Protein AF-A0A1G9BBB8-F1 (afdb_monomer_lite)

Structure (mmCIF, N/CA/C/O backbone):
data_AF-A0A1G9BBB8-F1
#
_entry.id   AF-A0A1G9BBB8-F1
#
loop_
_atom_site.group_PDB
_atom_site.id
_atom_site.type_symbol
_atom_site.label_atom_id
_atom_site.label_alt_id
_atom_site.label_comp_id
_atom_site.label_asym_id
_atom_site.label_entity_id
_atom_site.label_seq_id
_atom_site.pdbx_PDB_ins_code
_atom_site.Cartn_x
_atom_site.Cartn_y
_atom_site.Cartn_z
_atom_site.occupancy
_atom_sit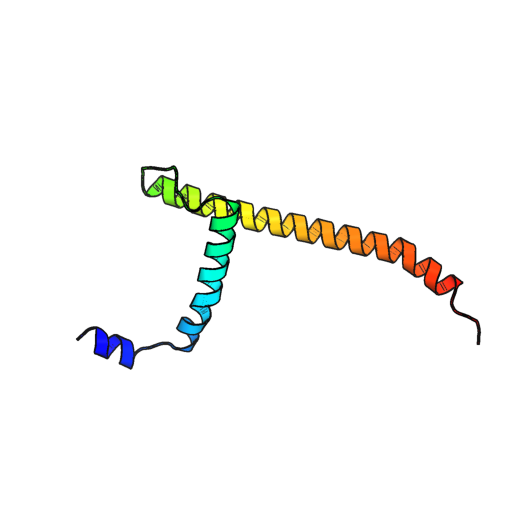e.B_iso_or_equiv
_atom_site.auth_seq_id
_atom_site.auth_comp_id
_atom_site.auth_asym_id
_atom_site.auth_atom_id
_atom_site.pdbx_PDB_model_num
ATOM 1 N N . THR A 1 1 ? -26.740 -21.054 21.525 1.00 77.69 1 THR A N 1
ATOM 2 C CA . THR A 1 1 ? -25.627 -20.177 21.988 1.00 77.69 1 THR A CA 1
ATOM 3 C C . THR A 1 1 ? -24.859 -19.660 20.788 1.00 77.69 1 THR A C 1
ATOM 5 O O . THR A 1 1 ? -24.740 -20.416 19.838 1.00 77.69 1 THR A O 1
ATOM 8 N N .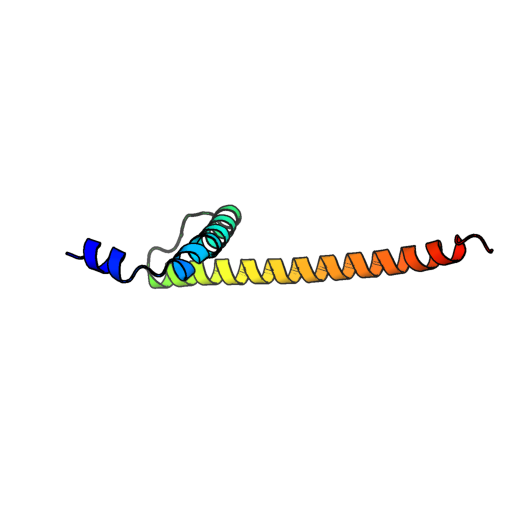 TYR A 1 2 ? -24.285 -18.453 20.827 1.00 80.00 2 TYR A N 1
ATOM 9 C CA . TYR A 1 2 ? -23.529 -17.834 19.715 1.00 80.00 2 TYR A CA 1
ATOM 10 C C . TYR A 1 2 ? -22.548 -18.778 18.978 1.00 80.00 2 TYR A C 1
ATOM 12 O O . TYR A 1 2 ? -22.447 -18.752 17.757 1.00 80.00 2 TYR A O 1
ATOM 20 N N . ARG A 1 3 ? -21.874 -19.691 19.698 1.00 81.94 3 ARG A N 1
ATOM 21 C CA . ARG A 1 3 ? -21.018 -20.728 19.084 1.00 81.94 3 ARG A CA 1
ATOM 22 C C . ARG A 1 3 ? -21.756 -21.629 18.086 1.00 81.94 3 ARG A C 1
ATOM 24 O O . ARG A 1 3 ? -21.191 -21.943 17.051 1.00 81.94 3 ARG A O 1
ATOM 31 N N . GLN A 1 4 ? -22.984 -22.048 18.384 1.00 87.06 4 GLN A N 1
ATOM 32 C CA . GLN A 1 4 ? -23.765 -22.916 17.495 1.00 87.06 4 GLN A CA 1
ATOM 33 C C . GLN A 1 4 ? -24.198 -22.183 16.219 1.00 87.06 4 GLN A C 1
ATOM 35 O O . GLN A 1 4 ? -24.141 -22.775 15.150 1.00 87.06 4 GLN A O 1
ATOM 40 N N . GLU A 1 5 ? -24.548 -20.895 16.305 1.00 84.69 5 GLU A N 1
ATOM 41 C CA . GLU A 1 5 ? -24.853 -20.074 15.120 1.00 84.69 5 GLU A CA 1
ATOM 42 C C . GLU A 1 5 ? -23.624 -19.863 14.234 1.00 84.69 5 GLU A C 1
ATOM 44 O O . GLU A 1 5 ? -23.737 -19.923 13.012 1.00 84.69 5 GLU A O 1
ATOM 49 N N . MET A 1 6 ? -22.453 -19.663 14.850 1.00 83.31 6 MET A N 1
ATOM 50 C CA . MET A 1 6 ? -21.173 -19.557 14.149 1.00 83.31 6 MET A CA 1
ATOM 51 C C . MET A 1 6 ? -20.832 -20.825 13.366 1.00 83.31 6 MET A C 1
ATOM 53 O O . MET A 1 6 ? -20.387 -20.705 12.234 1.00 83.31 6 MET A O 1
ATOM 57 N N . TYR A 1 7 ? -21.049 -22.015 13.938 1.00 82.19 7 TYR A N 1
ATOM 58 C CA . TYR A 1 7 ? -20.833 -23.279 13.223 1.00 82.19 7 TYR A CA 1
ATOM 59 C C . TYR A 1 7 ? -21.873 -23.517 12.126 1.00 82.19 7 TYR A C 1
ATOM 61 O O . TYR A 1 7 ? -21.520 -23.991 11.052 1.00 82.19 7 TYR A O 1
ATOM 69 N N . ALA A 1 8 ? -23.142 -23.188 12.381 1.00 85.94 8 ALA A N 1
ATOM 70 C CA . ALA A 1 8 ? -24.226 -23.421 11.428 1.00 85.94 8 ALA A CA 1
ATOM 71 C C . ALA A 1 8 ? -24.162 -22.498 10.199 1.00 85.94 8 ALA A C 1
ATOM 73 O O . ALA A 1 8 ? -24.573 -22.901 9.118 1.00 85.94 8 ALA A O 1
ATOM 74 N N . ASN A 1 9 ? -23.642 -21.277 10.359 1.00 87.44 9 ASN A N 1
ATOM 75 C CA . ASN A 1 9 ? -23.559 -20.267 9.299 1.00 87.44 9 ASN A CA 1
ATOM 76 C C . ASN A 1 9 ? -22.105 -19.925 8.939 1.00 87.44 9 ASN A C 1
ATOM 78 O O . ASN A 1 9 ? -21.813 -18.793 8.545 1.00 87.44 9 ASN A O 1
ATOM 82 N N . PHE A 1 10 ? -21.173 -20.863 9.139 1.00 85.12 10 PHE A N 1
ATOM 83 C CA . PHE A 1 10 ? -19.770 -20.613 8.837 1.00 85.12 10 PHE A CA 1
ATOM 84 C C . PHE A 1 10 ? -19.551 -20.552 7.328 1.00 85.12 10 PHE A C 1
ATOM 86 O O . PHE A 1 10 ? -19.656 -21.553 6.625 1.00 85.12 10 PHE A O 1
ATOM 93 N N . ASP A 1 11 ? -19.219 -19.364 6.843 1.00 89.12 11 ASP A N 1
ATOM 94 C CA . ASP A 1 11 ? -18.811 -19.159 5.461 1.00 89.12 11 ASP A CA 1
ATOM 95 C C . ASP A 1 11 ? -17.307 -19.438 5.331 1.00 89.12 11 ASP A C 1
ATOM 97 O O . ASP A 1 11 ? -16.457 -18.564 5.540 1.00 89.12 11 ASP A O 1
ATOM 101 N N . ASP A 1 12 ? -16.992 -20.699 5.035 1.00 88.19 12 ASP A N 1
ATOM 102 C CA . ASP A 1 12 ? -15.626 -21.197 4.861 1.00 88.19 12 ASP A CA 1
ATOM 103 C C . ASP A 1 12 ? -14.889 -20.475 3.722 1.00 88.19 12 ASP A C 1
ATOM 105 O O . ASP A 1 12 ? -13.699 -20.164 3.834 1.00 88.19 12 ASP A O 1
ATOM 109 N N . GLU A 1 13 ? -15.585 -20.160 2.626 1.00 88.50 13 GLU A N 1
ATOM 110 C CA . GLU A 1 13 ? -14.991 -19.455 1.487 1.00 88.50 13 GLU A CA 1
ATOM 111 C C . GLU A 1 13 ? -14.569 -18.045 1.883 1.00 88.50 13 GLU A C 1
ATOM 113 O O . GLU A 1 13 ? -13.410 -17.662 1.690 1.00 88.50 13 GLU A O 1
ATOM 118 N N . ARG A 1 14 ? -15.466 -17.299 2.533 1.00 88.25 14 ARG A N 1
ATOM 119 C CA . ARG A 1 14 ? -15.153 -15.969 3.061 1.00 88.25 14 ARG A CA 1
ATOM 120 C C . ARG A 1 14 ? -14.054 -16.017 4.117 1.00 88.25 14 ARG A C 1
ATOM 122 O O . ARG A 1 14 ? -13.205 -15.123 4.162 1.00 88.25 14 ARG A O 1
ATOM 129 N N . TYR A 1 15 ? -14.032 -17.041 4.968 1.00 87.31 15 TYR A N 1
ATOM 130 C CA . TYR A 1 15 ? -12.988 -17.191 5.980 1.00 87.31 15 TYR A CA 1
ATOM 131 C C . TYR A 1 15 ? -11.599 -17.377 5.355 1.00 87.31 15 TYR A C 1
ATOM 133 O O . TYR A 1 15 ? -10.624 -16.781 5.827 1.00 87.31 15 TYR A O 1
ATOM 141 N N . ARG A 1 16 ? -11.496 -18.125 4.249 1.00 87.56 16 ARG A N 1
ATOM 142 C CA . ARG A 1 16 ? -10.230 -18.329 3.522 1.00 87.56 16 ARG A CA 1
ATOM 143 C C . ARG A 1 16 ? -9.650 -17.035 2.957 1.00 87.56 16 ARG A C 1
ATOM 145 O O . ARG A 1 16 ? -8.439 -16.964 2.766 1.00 87.56 16 ARG A O 1
ATOM 152 N N . GLU A 1 17 ? -10.458 -15.996 2.756 1.00 92.25 17 GLU A N 1
ATOM 153 C CA . GLU A 1 17 ? -9.989 -14.686 2.288 1.00 92.25 17 GLU A CA 1
ATOM 154 C C . GLU A 1 17 ? -9.337 -13.824 3.380 1.00 92.25 17 GLU A C 1
ATOM 156 O O . GLU A 1 17 ? -8.671 -12.829 3.073 1.00 92.25 17 GLU A O 1
ATOM 161 N N . ARG A 1 18 ? -9.474 -14.201 4.659 1.00 92.62 18 ARG A N 1
ATOM 162 C CA . ARG A 1 18 ? -8.898 -13.469 5.800 1.00 92.62 18 ARG A CA 1
ATOM 163 C C . ARG A 1 18 ? -7.385 -13.291 5.669 1.00 92.62 18 ARG A C 1
ATOM 165 O O . ARG A 1 18 ? -6.861 -12.228 6.008 1.00 92.62 18 ARG A O 1
ATOM 172 N N . ASN A 1 19 ? -6.695 -14.294 5.128 1.00 92.62 19 ASN A N 1
ATOM 173 C CA . ASN A 1 19 ? -5.248 -14.258 4.919 1.00 92.62 19 ASN A CA 1
ATOM 174 C C . ASN A 1 19 ? -4.805 -13.084 4.021 1.00 92.62 19 ASN A C 1
ATOM 176 O O . ASN A 1 19 ? -3.748 -12.497 4.264 1.00 92.62 19 ASN A O 1
ATOM 180 N N . LYS A 1 20 ? -5.619 -12.685 3.032 1.00 90.56 20 LYS A N 1
ATOM 181 C CA . LYS A 1 20 ? -5.347 -11.565 2.119 1.00 90.56 20 LYS A CA 1
ATOM 182 C C . LYS A 1 20 ? -5.321 -10.256 2.903 1.00 90.56 20 LYS A C 1
ATOM 184 O O . LYS A 1 20 ? -4.383 -9.468 2.779 1.00 90.56 20 LYS A O 1
ATOM 189 N N . VAL A 1 21 ? -6.329 -10.059 3.753 1.00 90.19 21 VAL A N 1
ATOM 190 C CA . VAL A 1 21 ? -6.471 -8.870 4.601 1.00 90.19 21 VAL A CA 1
ATOM 191 C C . VAL A 1 21 ? -5.341 -8.805 5.627 1.00 90.19 21 VAL A C 1
ATOM 193 O O . VAL A 1 21 ? -4.680 -7.774 5.748 1.00 90.19 21 VAL A O 1
ATOM 196 N N . GLU A 1 22 ? -5.058 -9.909 6.320 1.00 92.75 22 GLU A N 1
ATOM 197 C CA . GLU A 1 22 ? -3.965 -9.979 7.298 1.00 92.75 22 GLU A CA 1
ATOM 198 C C . GLU A 1 22 ? -2.604 -9.701 6.663 1.00 92.75 22 GLU A C 1
ATOM 200 O O . GLU A 1 22 ? -1.805 -8.944 7.217 1.00 92.75 22 GLU A O 1
ATOM 205 N N . THR A 1 23 ? -2.360 -10.237 5.466 1.00 93.75 23 THR A N 1
ATOM 206 C CA . THR A 1 23 ? -1.130 -9.977 4.713 1.00 93.75 23 THR A CA 1
ATOM 207 C C . THR A 1 23 ? -1.014 -8.500 4.347 1.00 93.75 23 THR A C 1
ATOM 209 O O . THR A 1 23 ? 0.029 -7.891 4.595 1.00 93.75 23 THR A O 1
ATOM 212 N N . ALA A 1 24 ? -2.082 -7.890 3.821 1.00 88.88 24 ALA A N 1
ATOM 213 C CA . ALA A 1 24 ? -2.092 -6.471 3.469 1.00 88.88 24 ALA A CA 1
ATOM 214 C C . ALA A 1 24 ? -1.810 -5.577 4.690 1.00 88.88 24 ALA A C 1
ATOM 216 O O . ALA A 1 24 ? -0.951 -4.692 4.633 1.00 88.88 24 ALA A O 1
ATOM 217 N N . PHE A 1 25 ? -2.464 -5.846 5.825 1.00 89.38 25 PHE A N 1
ATOM 218 C CA . PHE A 1 25 ? -2.211 -5.113 7.066 1.00 89.38 25 PHE A CA 1
ATOM 219 C C . PHE A 1 25 ? -0.806 -5.358 7.619 1.00 89.38 25 PHE A C 1
ATOM 221 O O . PHE A 1 25 ? -0.165 -4.414 8.076 1.00 89.38 25 PHE A O 1
ATOM 228 N N . SER A 1 26 ? -0.289 -6.584 7.543 1.00 93.44 26 SER A N 1
ATOM 229 C CA . SER A 1 26 ? 1.077 -6.903 7.966 1.00 93.44 26 SER A CA 1
ATOM 230 C C . SER A 1 26 ? 2.113 -6.110 7.161 1.00 93.44 26 SER A C 1
ATOM 232 O O . SER A 1 26 ? 3.017 -5.496 7.731 1.00 93.44 26 SER A O 1
ATOM 234 N N . VAL A 1 27 ? 1.946 -6.033 5.838 1.00 91.94 27 VAL A N 1
ATOM 235 C CA . VAL A 1 27 ? 2.808 -5.232 4.954 1.00 91.94 27 VAL A CA 1
ATOM 236 C C . VAL A 1 27 ? 2.716 -3.738 5.281 1.00 91.94 27 VAL A C 1
ATOM 238 O O . VAL A 1 27 ? 3.745 -3.063 5.352 1.00 91.94 27 VAL A O 1
ATOM 241 N N . LEU A 1 28 ? 1.509 -3.214 5.516 1.00 92.31 28 LEU A N 1
ATOM 242 C CA . LEU A 1 28 ? 1.308 -1.816 5.909 1.00 92.31 28 LEU A CA 1
ATOM 243 C C . LEU A 1 28 ? 2.010 -1.483 7.229 1.00 92.31 28 LEU A C 1
ATOM 245 O O . LEU A 1 28 ? 2.736 -0.491 7.290 1.00 92.31 28 LEU A O 1
ATOM 249 N N . LYS A 1 29 ? 1.835 -2.320 8.259 1.00 91.88 29 LYS A N 1
ATOM 250 C CA . LYS A 1 29 ? 2.446 -2.125 9.583 1.00 91.88 29 LYS A CA 1
ATOM 251 C C . LYS A 1 29 ? 3.971 -2.175 9.525 1.00 91.88 29 LYS A C 1
ATOM 253 O O . LYS A 1 29 ? 4.619 -1.302 10.088 1.00 91.88 29 LYS A O 1
ATOM 258 N N . ARG A 1 30 ? 4.557 -3.131 8.793 1.00 93.44 30 ARG A N 1
ATOM 259 C CA . ARG A 1 30 ? 6.022 -3.205 8.614 1.00 93.44 30 ARG A CA 1
ATOM 260 C C . ARG A 1 30 ? 6.592 -1.950 7.957 1.00 93.44 30 ARG A C 1
ATOM 262 O O . ARG A 1 30 ? 7.706 -1.552 8.268 1.00 93.44 30 ARG A O 1
ATOM 269 N N . ARG A 1 31 ? 5.837 -1.330 7.045 1.00 90.56 31 ARG A N 1
ATOM 270 C CA . ARG A 1 31 ? 6.295 -0.158 6.293 1.00 90.56 31 ARG A CA 1
ATOM 271 C C . ARG A 1 31 ? 6.085 1.170 7.020 1.00 90.56 31 ARG A C 1
ATOM 273 O O . ARG A 1 31 ? 6.924 2.054 6.900 1.00 90.56 31 ARG A O 1
ATOM 280 N N . PHE A 1 32 ? 4.961 1.332 7.713 1.00 91.06 32 PHE A N 1
ATOM 281 C CA . PHE A 1 32 ? 4.542 2.613 8.301 1.00 91.06 32 PHE A CA 1
ATOM 282 C C . PHE A 1 32 ? 4.466 2.597 9.833 1.00 91.06 32 PHE A C 1
ATOM 284 O O . PHE A 1 32 ? 3.966 3.554 10.427 1.00 91.06 32 PHE A O 1
ATOM 291 N N . GLY A 1 33 ? 4.921 1.516 10.466 1.00 90.88 33 GLY A N 1
ATOM 292 C CA . GLY A 1 33 ? 4.763 1.276 11.894 1.00 90.88 33 GLY A CA 1
ATOM 293 C C . GLY A 1 33 ? 3.357 0.793 12.257 1.00 90.88 33 GLY A C 1
ATOM 294 O O . GLY A 1 33 ? 2.361 1.122 11.597 1.00 90.88 33 GLY A O 1
ATOM 295 N N . GLU A 1 34 ? 3.285 0.003 13.327 1.00 90.44 34 GLU A N 1
ATOM 296 C CA . GLU A 1 34 ? 2.027 -0.511 13.876 1.00 90.44 34 GLU A CA 1
ATOM 297 C C . GLU A 1 34 ? 1.243 0.553 14.652 1.00 90.44 34 GLU A C 1
ATOM 299 O O . GLU A 1 34 ? 0.013 0.533 14.663 1.00 90.44 34 GLU A O 1
ATOM 304 N N . GLU A 1 35 ? 1.943 1.518 15.240 1.00 92.69 35 GLU A N 1
ATOM 305 C CA . GLU A 1 35 ? 1.337 2.546 16.076 1.00 92.69 35 GLU A CA 1
ATOM 306 C C . GLU A 1 35 ? 0.514 3.560 15.267 1.00 92.69 35 GLU A C 1
ATOM 308 O O . GLU A 1 35 ? 0.853 3.938 14.135 1.00 92.69 35 GLU A O 1
ATOM 313 N N . LEU A 1 36 ? -0.574 4.020 15.889 1.00 93.94 36 LEU A N 1
ATOM 314 C CA . LEU A 1 36 ? -1.368 5.158 15.440 1.00 93.94 36 LEU A CA 1
ATOM 315 C C . LEU A 1 36 ? -1.070 6.338 16.356 1.00 93.94 36 LEU A C 1
ATOM 317 O O . LEU A 1 36 ? -1.286 6.263 17.565 1.00 93.94 36 LEU A O 1
ATOM 321 N N . LYS A 1 37 ? -0.580 7.435 15.781 1.00 93.31 37 LYS A N 1
ATOM 322 C CA . LYS A 1 37 ? -0.199 8.629 16.552 1.00 93.31 37 LYS A CA 1
ATOM 323 C C . LYS A 1 37 ? -1.416 9.437 16.995 1.00 93.31 37 LYS A C 1
ATOM 325 O O . LYS A 1 37 ? -1.368 10.171 17.983 1.00 93.31 37 LYS A O 1
ATOM 330 N N . ALA A 1 38 ? -2.516 9.340 16.255 1.00 95.38 38 ALA A N 1
ATOM 331 C CA . ALA A 1 38 ? -3.741 10.052 16.576 1.00 95.38 38 ALA A CA 1
ATOM 332 C C . ALA A 1 38 ? -4.415 9.525 17.859 1.00 95.38 38 ALA A C 1
ATOM 334 O O . ALA A 1 38 ? -4.628 8.327 18.022 1.00 95.38 38 ALA A O 1
ATOM 335 N N . ARG A 1 39 ? -4.846 10.443 18.740 1.00 95.06 39 ARG A N 1
ATOM 336 C CA . ARG A 1 39 ? -5.610 10.108 19.964 1.00 95.06 39 ARG A CA 1
ATOM 337 C C . ARG A 1 39 ? -7.124 10.026 19.754 1.00 95.06 39 ARG A C 1
ATOM 339 O O . ARG A 1 39 ? -7.803 9.273 20.438 1.00 95.06 39 ARG A O 1
ATOM 346 N N . LYS A 1 40 ? -7.676 10.820 18.829 1.00 97.88 40 LYS A N 1
ATOM 347 C CA . LYS A 1 40 ? -9.114 10.801 18.513 1.00 97.88 40 LYS A CA 1
ATOM 348 C C . LYS A 1 40 ? -9.401 9.721 17.472 1.00 97.88 40 LYS A C 1
ATOM 350 O O . LYS A 1 40 ? -8.741 9.705 16.434 1.00 97.88 40 LYS A O 1
ATOM 355 N N . TYR A 1 41 ? -10.437 8.911 17.695 1.00 97.25 41 TYR A N 1
ATOM 356 C CA . TYR A 1 41 ? -10.846 7.819 16.798 1.00 97.25 41 TYR A CA 1
ATOM 357 C C . TYR A 1 41 ? -10.962 8.251 15.327 1.00 97.25 41 TYR A C 1
ATOM 359 O O . TYR A 1 41 ? -10.355 7.658 14.440 1.00 97.25 41 TYR A O 1
ATOM 367 N N . TRP A 1 42 ? -11.6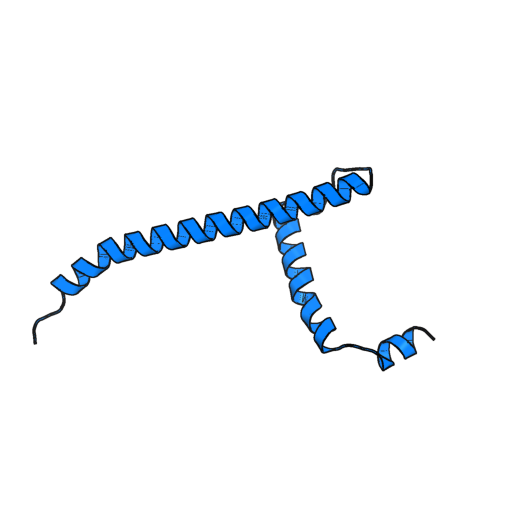55 9.360 15.056 1.00 97.88 42 TRP A N 1
ATOM 368 C CA . TRP A 1 42 ? -11.802 9.883 13.693 1.00 97.88 42 TRP A CA 1
ATOM 369 C C . TRP A 1 42 ? -10.466 10.190 13.008 1.00 97.88 42 TRP A C 1
ATOM 371 O O . TRP A 1 42 ? -10.342 10.040 11.794 1.00 97.88 42 TRP A O 1
ATOM 381 N N . TYR A 1 43 ? -9.455 10.605 13.769 1.00 98.00 43 TYR A N 1
ATOM 382 C CA . TYR A 1 43 ? -8.120 10.870 13.242 1.00 98.00 43 TYR A CA 1
ATOM 383 C C . TYR A 1 43 ? -7.301 9.593 13.070 1.00 98.00 43 TYR A C 1
ATOM 385 O O . TYR A 1 43 ? -6.581 9.494 12.085 1.00 98.00 43 TYR A O 1
ATOM 393 N N . GLN A 1 44 ? -7.484 8.590 13.929 1.00 96.56 44 GLN A N 1
ATOM 394 C CA . GLN A 1 44 ? -6.910 7.254 13.732 1.00 96.56 44 GLN A CA 1
ATOM 395 C C . GLN A 1 44 ? -7.419 6.622 12.433 1.00 96.56 44 GLN A C 1
ATOM 397 O O . GLN A 1 44 ? -6.636 6.114 11.634 1.00 96.56 44 GLN A O 1
ATOM 402 N N . VAL A 1 45 ? -8.722 6.738 12.157 1.00 96.56 45 VAL A N 1
ATOM 403 C CA . VAL A 1 45 ? -9.310 6.270 10.894 1.00 96.56 45 VAL A CA 1
ATOM 404 C C . VAL A 1 45 ? -8.700 7.001 9.695 1.00 96.56 45 VAL A C 1
ATOM 406 O O . VAL A 1 45 ? -8.374 6.369 8.690 1.00 96.56 45 VAL A O 1
ATOM 409 N N . LYS A 1 46 ? -8.511 8.325 9.783 1.00 97.19 46 LYS A N 1
ATOM 410 C CA . LYS A 1 46 ? -7.841 9.098 8.722 1.00 97.19 46 LYS A CA 1
ATOM 411 C C . LYS A 1 46 ? -6.386 8.662 8.537 1.00 97.19 46 LYS A C 1
ATOM 413 O O . LYS A 1 46 ? -5.960 8.493 7.400 1.00 97.19 46 LYS A O 1
ATOM 418 N N . GLU A 1 47 ? -5.656 8.431 9.624 1.00 96.25 47 GLU A N 1
ATOM 419 C CA . GLU A 1 47 ? -4.271 7.956 9.595 1.00 96.25 47 GLU A CA 1
ATOM 420 C C . GLU A 1 47 ? -4.157 6.607 8.870 1.00 96.25 47 GLU A C 1
ATOM 422 O O . GLU A 1 47 ? -3.344 6.469 7.957 1.00 96.25 47 GLU A O 1
ATOM 427 N N . ILE A 1 48 ? -5.029 5.643 9.188 1.00 94.31 48 ILE A N 1
ATOM 428 C CA . ILE A 1 48 ? -5.073 4.342 8.503 1.00 94.31 48 ILE A CA 1
ATOM 429 C C . ILE A 1 48 ? -5.384 4.519 7.011 1.00 94.31 48 ILE A C 1
ATOM 431 O O . ILE A 1 48 ? -4.678 3.964 6.169 1.00 94.31 48 ILE A O 1
ATOM 435 N N . LYS A 1 49 ? -6.402 5.320 6.661 1.00 95.44 49 LYS A N 1
ATOM 436 C CA . LYS A 1 49 ? -6.768 5.583 5.257 1.00 95.44 49 LYS A CA 1
ATOM 437 C C . LYS A 1 49 ? -5.600 6.176 4.469 1.00 95.44 49 LYS A C 1
ATOM 439 O O . LYS A 1 49 ? -5.328 5.730 3.358 1.00 95.44 49 LYS A O 1
ATOM 444 N N . ILE A 1 50 ? -4.878 7.133 5.051 1.00 95.81 50 ILE A N 1
ATOM 445 C CA . ILE A 1 50 ? -3.704 7.750 4.420 1.00 95.81 50 ILE A CA 1
ATOM 446 C C . ILE A 1 50 ? -2.576 6.724 4.238 1.00 95.81 50 ILE A C 1
ATOM 448 O O . ILE A 1 50 ? -2.012 6.656 3.146 1.00 95.81 50 ILE A O 1
ATOM 452 N N . LYS A 1 51 ? -2.281 5.883 5.245 1.00 94.50 51 LYS A N 1
ATOM 453 C CA . LYS A 1 51 ? -1.284 4.797 5.124 1.00 94.50 51 LYS A CA 1
ATOM 454 C C . LYS A 1 51 ? -1.624 3.850 3.959 1.00 94.50 51 LYS A C 1
ATOM 456 O O . LYS A 1 51 ? -0.736 3.488 3.187 1.00 94.50 51 LYS A O 1
ATOM 461 N N . VAL A 1 52 ? -2.903 3.499 3.784 1.00 94.31 52 VAL A N 1
ATOM 462 C CA . VAL A 1 52 ? -3.382 2.663 2.663 1.00 94.31 52 VAL A CA 1
ATOM 463 C C . VAL A 1 52 ? -3.219 3.372 1.314 1.00 94.31 52 VAL A C 1
ATOM 465 O O . VAL A 1 52 ? -2.652 2.796 0.388 1.00 94.31 52 VAL A O 1
ATOM 468 N N . ILE A 1 53 ? -3.659 4.630 1.198 1.00 95.69 53 ILE A N 1
ATOM 469 C CA . ILE A 1 53 ? -3.534 5.415 -0.044 1.00 95.69 53 ILE A CA 1
ATOM 470 C C . ILE A 1 53 ? -2.063 5.536 -0.457 1.00 95.69 53 ILE A C 1
ATOM 472 O O . ILE A 1 53 ? -1.716 5.278 -1.610 1.00 95.69 53 ILE A O 1
ATOM 476 N N . LEU A 1 54 ? -1.181 5.861 0.489 1.00 95.12 54 LEU A N 1
ATOM 477 C CA . LEU A 1 54 ? 0.251 5.999 0.235 1.00 95.12 54 LEU A CA 1
ATOM 478 C C . LEU A 1 54 ? 0.899 4.668 -0.176 1.00 95.12 54 LEU A C 1
ATOM 480 O O . LEU A 1 54 ? 1.778 4.644 -1.045 1.00 95.12 54 LEU A O 1
ATOM 484 N N . HIS A 1 55 ? 0.463 3.550 0.414 1.00 91.75 55 HIS A N 1
ATOM 485 C CA . HIS A 1 55 ? 0.898 2.220 -0.007 1.00 91.75 55 HIS A CA 1
ATOM 486 C C . HIS A 1 55 ? 0.555 1.956 -1.472 1.00 91.75 55 HIS A C 1
ATOM 488 O O . HIS A 1 55 ? 1.448 1.621 -2.252 1.00 91.75 55 HIS A O 1
ATOM 494 N N . ASN A 1 56 ? -0.710 2.166 -1.840 1.00 92.44 56 ASN A N 1
ATOM 495 C CA . ASN A 1 56 ? -1.201 1.940 -3.196 1.00 92.44 56 ASN A CA 1
ATOM 496 C C . ASN A 1 56 ? -0.488 2.844 -4.204 1.00 92.44 56 ASN A C 1
ATOM 498 O O . ASN A 1 56 ? -0.039 2.362 -5.240 1.00 92.44 56 ASN A O 1
ATOM 502 N N . LEU A 1 57 ? -0.290 4.124 -3.869 1.00 96.06 57 LEU A N 1
ATOM 503 C CA . LEU A 1 57 ? 0.447 5.058 -4.720 1.00 96.06 57 LEU A CA 1
ATOM 504 C C . LEU A 1 57 ? 1.895 4.607 -4.937 1.00 96.06 57 LEU A C 1
ATOM 506 O O . LEU A 1 57 ? 2.391 4.626 -6.059 1.00 96.06 57 LEU A O 1
ATOM 510 N N . THR A 1 58 ? 2.565 4.131 -3.883 1.00 93.88 58 THR A N 1
ATOM 511 C CA . THR A 1 58 ? 3.922 3.583 -4.031 1.00 93.88 58 THR A CA 1
ATOM 512 C C . THR A 1 58 ? 3.927 2.384 -4.973 1.00 93.88 58 THR A C 1
ATOM 514 O O . THR A 1 58 ? 4.814 2.280 -5.813 1.00 93.88 58 THR A O 1
ATOM 517 N N . LYS A 1 59 ? 2.958 1.471 -4.837 1.00 92.25 59 LYS A N 1
ATOM 518 C CA . LYS A 1 59 ? 2.870 0.288 -5.697 1.00 92.25 59 LYS A CA 1
ATOM 519 C C . LYS A 1 59 ? 2.622 0.672 -7.151 1.00 92.25 59 LYS A C 1
ATOM 521 O O . LYS A 1 59 ? 3.314 0.152 -8.014 1.00 92.25 59 LYS A O 1
ATOM 526 N N . ALA A 1 60 ? 1.749 1.645 -7.406 1.00 96.12 60 ALA A N 1
ATOM 527 C CA . ALA A 1 60 ? 1.521 2.178 -8.745 1.00 96.12 60 ALA A CA 1
ATOM 528 C C . ALA A 1 60 ? 2.809 2.752 -9.363 1.00 96.12 60 ALA A C 1
ATOM 530 O O . ALA A 1 60 ? 3.169 2.386 -10.479 1.00 96.12 60 ALA A O 1
ATOM 531 N N . VAL A 1 61 ? 3.551 3.584 -8.622 1.00 97.31 61 VAL A N 1
ATOM 532 C CA . VAL A 1 61 ? 4.832 4.140 -9.094 1.00 97.31 61 VAL A CA 1
ATOM 533 C C . VAL A 1 61 ? 5.861 3.034 -9.344 1.00 97.31 61 VAL A C 1
ATOM 535 O O . VAL A 1 61 ? 6.506 3.034 -10.388 1.00 97.31 61 VAL A O 1
ATOM 538 N N . GLN A 1 62 ? 5.987 2.062 -8.433 1.00 96.12 62 GLN A N 1
ATOM 539 C CA . GLN A 1 62 ? 6.874 0.905 -8.615 1.00 96.12 62 GLN A CA 1
ATOM 540 C C . GLN A 1 62 ? 6.538 0.137 -9.897 1.00 96.12 62 GLN A C 1
ATOM 542 O O . GLN A 1 62 ? 7.441 -0.178 -10.667 1.00 96.12 62 GLN A O 1
ATOM 547 N N . THR A 1 63 ? 5.255 -0.119 -10.155 1.00 97.50 63 THR A N 1
ATOM 548 C CA . THR A 1 63 ? 4.801 -0.783 -11.381 1.00 97.50 63 THR A CA 1
ATOM 549 C C . THR A 1 63 ? 5.186 0.012 -12.626 1.00 97.50 63 THR A C 1
ATOM 551 O O . THR A 1 63 ? 5.738 -0.568 -13.558 1.00 97.50 63 THR A O 1
ATOM 554 N N . VAL A 1 64 ? 4.960 1.330 -12.639 1.00 98.12 64 VAL A N 1
ATOM 555 C CA . VAL A 1 64 ? 5.343 2.190 -13.773 1.00 98.12 64 VAL A CA 1
ATOM 556 C C . VAL A 1 64 ? 6.849 2.129 -14.022 1.00 98.12 64 VAL A C 1
ATOM 558 O O . VAL A 1 64 ? 7.267 1.912 -15.157 1.00 98.12 64 VAL A O 1
ATOM 561 N N . VAL A 1 65 ? 7.667 2.258 -12.974 1.00 98.19 65 VAL A N 1
ATOM 562 C CA . VAL A 1 65 ? 9.132 2.188 -13.087 1.00 98.19 65 VAL A CA 1
ATOM 563 C C . VAL A 1 65 ? 9.577 0.845 -13.664 1.00 98.19 65 VAL A C 1
ATOM 565 O O . VAL A 1 65 ? 10.380 0.825 -14.592 1.00 98.19 65 VAL A O 1
ATOM 568 N N . ILE A 1 66 ? 9.030 -0.270 -13.169 1.00 97.94 66 ILE A N 1
ATOM 569 C CA . ILE A 1 66 ? 9.361 -1.615 -13.666 1.00 97.94 66 ILE A CA 1
ATOM 570 C C . ILE A 1 66 ? 9.037 -1.739 -15.158 1.00 97.94 66 ILE A C 1
ATOM 572 O O . ILE A 1 66 ? 9.870 -2.220 -15.924 1.00 97.94 66 ILE A O 1
ATOM 576 N N . VAL A 1 67 ? 7.859 -1.275 -15.582 1.00 97.94 67 VAL A N 1
ATOM 577 C CA . VAL A 1 67 ? 7.446 -1.326 -16.991 1.00 97.94 67 VAL A CA 1
ATOM 578 C C . VAL A 1 67 ? 8.368 -0.483 -17.870 1.00 97.94 67 VAL A C 1
ATOM 580 O O . VAL A 1 67 ? 8.778 -0.946 -18.933 1.00 97.94 67 VAL A O 1
ATOM 583 N N . VAL A 1 68 ? 8.728 0.728 -17.433 1.00 98.06 68 VAL A N 1
ATOM 584 C CA . VAL A 1 68 ? 9.649 1.606 -18.174 1.00 98.06 68 VAL A CA 1
ATOM 585 C C . VAL A 1 68 ? 11.023 0.955 -18.313 1.00 98.06 68 VAL A C 1
ATOM 587 O O . VAL A 1 68 ? 11.535 0.855 -19.424 1.00 98.06 68 VAL A O 1
ATOM 590 N N . VAL A 1 69 ? 11.594 0.450 -17.216 1.00 97.56 69 VAL A N 1
ATOM 591 C CA . VAL A 1 69 ? 12.906 -0.215 -17.229 1.00 97.56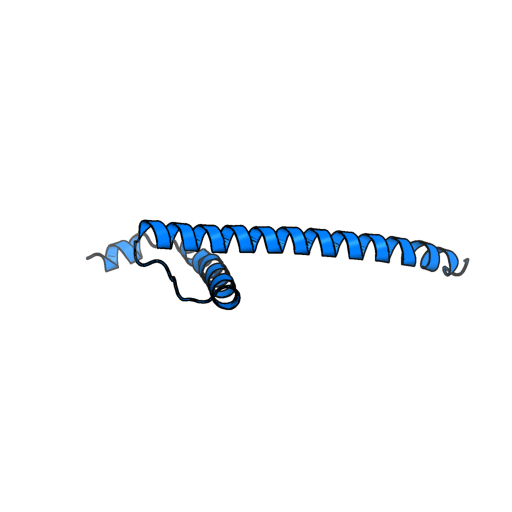 69 VAL A CA 1
ATOM 592 C C . VAL A 1 69 ? 12.893 -1.438 -18.145 1.00 97.56 69 VAL A C 1
ATOM 594 O O . VAL A 1 69 ? 13.789 -1.593 -18.971 1.00 97.56 69 VAL A O 1
ATOM 597 N N . TRP A 1 70 ? 11.864 -2.284 -18.047 1.00 97.38 70 TRP A N 1
ATOM 598 C CA . TRP A 1 70 ? 11.726 -3.470 -18.892 1.00 97.38 70 TRP A CA 1
ATOM 599 C C . TRP A 1 70 ? 11.605 -3.108 -20.376 1.00 97.38 70 TRP A C 1
ATOM 601 O O . TRP A 1 70 ? 12.252 -3.721 -21.225 1.00 97.38 70 TRP A O 1
ATOM 611 N N . LYS A 1 71 ? 10.820 -2.074 -20.697 1.00 96.69 71 LYS A N 1
ATOM 612 C CA . LYS A 1 71 ? 10.648 -1.590 -22.068 1.00 96.69 71 LYS A CA 1
ATOM 613 C C . LYS A 1 71 ? 11.963 -1.083 -22.662 1.00 96.69 71 LYS A C 1
ATOM 615 O O . LYS A 1 71 ? 12.302 -1.475 -23.776 1.00 96.69 71 LYS A O 1
ATOM 620 N N . GLU A 1 72 ? 12.702 -0.246 -21.936 1.00 95.69 72 GLU A N 1
ATOM 621 C CA . GLU A 1 72 ? 13.978 0.293 -22.424 1.00 95.69 72 GLU A CA 1
ATOM 622 C C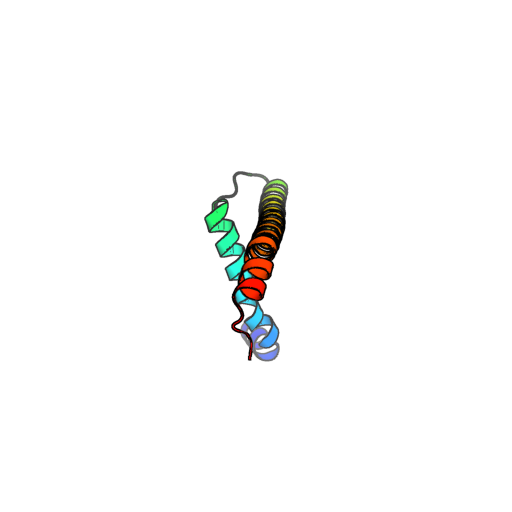 . GLU A 1 72 ? 15.058 -0.792 -22.522 1.00 95.69 72 GLU A C 1
ATOM 624 O O . GLU A 1 72 ? 15.809 -0.826 -23.496 1.00 95.69 72 GLU A O 1
ATOM 629 N N . PHE A 1 73 ? 15.085 -1.742 -21.582 1.00 95.25 73 PHE A N 1
ATOM 630 C CA . PHE A 1 73 ? 15.963 -2.909 -21.668 1.00 95.25 73 PHE A CA 1
ATOM 631 C C . PHE A 1 73 ? 15.690 -3.730 -22.934 1.00 95.25 73 PHE A C 1
ATOM 633 O O . PHE A 1 73 ? 16.607 -4.002 -23.708 1.00 95.25 73 PHE A O 1
ATOM 640 N N . ASN A 1 74 ? 14.424 -4.067 -23.201 1.00 93.44 74 ASN A N 1
ATOM 641 C CA . ASN A 1 74 ? 14.058 -4.805 -24.410 1.00 93.44 74 ASN A CA 1
ATOM 642 C C . ASN A 1 74 ? 14.370 -4.021 -25.680 1.00 93.44 74 ASN A C 1
ATOM 644 O O . ASN A 1 74 ? 14.834 -4.605 -26.652 1.00 93.44 74 ASN A O 1
ATOM 648 N N . ARG A 1 75 ? 14.170 -2.700 -25.680 1.00 91.56 75 ARG A N 1
ATOM 649 C CA . ARG A 1 75 ? 14.540 -1.851 -26.816 1.00 91.56 75 ARG A CA 1
ATOM 650 C C . ARG A 1 75 ? 16.040 -1.902 -27.109 1.00 91.56 75 ARG A C 1
ATOM 652 O O . ARG A 1 75 ? 16.415 -1.877 -28.276 1.00 91.56 75 ARG A O 1
ATOM 659 N N . ALA A 1 76 ? 16.882 -1.967 -26.080 1.00 90.50 76 ALA A N 1
ATOM 660 C CA . ALA A 1 76 ? 18.329 -2.065 -26.242 1.00 90.50 76 ALA A CA 1
ATOM 661 C C . ALA A 1 76 ? 18.776 -3.463 -26.702 1.00 90.50 76 ALA A C 1
ATOM 663 O O . ALA A 1 76 ? 19.654 -3.579 -27.553 1.00 90.50 76 ALA A O 1
ATOM 664 N N . VAL A 1 77 ? 18.170 -4.525 -26.163 1.00 88.56 77 VAL A N 1
ATOM 665 C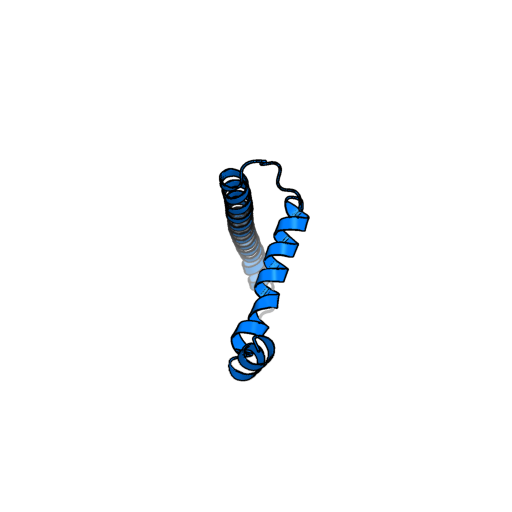 CA . VAL A 1 77 ? 18.593 -5.915 -26.405 1.00 88.56 77 VAL A CA 1
ATOM 666 C C . VAL A 1 77 ? 18.008 -6.504 -27.691 1.00 88.56 77 VAL A C 1
ATOM 668 O O . VAL A 1 77 ? 18.716 -7.207 -28.405 1.00 88.56 77 VAL A O 1
ATOM 671 N N . PHE A 1 78 ? 16.753 -6.202 -28.030 1.00 81.19 78 PHE A N 1
ATOM 672 C CA . PHE A 1 78 ? 16.053 -6.805 -29.171 1.00 81.19 78 PHE A CA 1
ATOM 673 C C . PHE A 1 78 ? 16.769 -6.603 -30.529 1.00 81.19 78 PHE A C 1
ATOM 675 O O . PHE A 1 78 ? 16.914 -7.577 -31.276 1.00 81.19 78 PHE A O 1
ATOM 682 N N . PRO A 1 79 ? 17.310 -5.408 -30.854 1.00 76.56 79 PRO A N 1
ATOM 683 C CA . PRO A 1 79 ? 18.105 -5.211 -32.068 1.00 76.56 79 PRO A CA 1
ATOM 684 C C . PRO A 1 79 ? 19.436 -5.980 -32.050 1.00 76.56 79 PRO A C 1
ATOM 686 O O . PRO A 1 79 ? 19.877 -6.458 -33.092 1.00 76.56 79 PRO A O 1
ATOM 689 N N . LEU A 1 80 ? 20.062 -6.130 -30.875 1.00 71.69 80 LEU A N 1
ATOM 690 C CA . LEU A 1 80 ? 21.323 -6.865 -30.697 1.00 71.69 80 LEU A CA 1
ATOM 691 C C . LEU A 1 80 ? 21.146 -8.380 -30.845 1.00 71.69 80 LEU A C 1
ATOM 693 O O . LEU A 1 80 ? 22.074 -9.070 -31.253 1.00 71.69 80 LEU A O 1
ATOM 697 N N . THR A 1 81 ? 19.974 -8.915 -30.506 1.00 72.94 81 THR A N 1
ATOM 698 C CA . THR A 1 81 ? 19.652 -10.331 -30.725 1.00 72.94 81 THR A CA 1
ATOM 699 C C . THR A 1 81 ? 19.345 -10.636 -32.188 1.00 72.94 81 THR A C 1
ATOM 701 O O . THR A 1 81 ? 19.774 -11.675 -32.680 1.00 72.94 81 THR A O 1
ATOM 704 N N . LEU A 1 82 ? 18.680 -9.725 -32.911 1.00 69.31 82 LEU A N 1
ATOM 705 C CA . LEU A 1 82 ? 18.414 -9.890 -34.347 1.00 69.31 82 LEU A CA 1
ATOM 706 C C . LEU A 1 82 ? 19.696 -9.829 -35.188 1.00 69.31 82 LEU A C 1
ATOM 708 O O . LEU A 1 82 ? 19.844 -10.608 -36.122 1.00 69.31 82 LEU A O 1
ATOM 712 N N . SER A 1 83 ? 20.650 -8.962 -34.835 1.00 66.44 83 SER A N 1
ATOM 713 C CA . SER A 1 83 ? 21.941 -8.874 -35.537 1.00 66.44 83 SER A CA 1
ATOM 714 C C . SER A 1 83 ? 22.884 -10.051 -35.266 1.00 66.44 83 SER A C 1
ATOM 716 O O . SER A 1 83 ? 23.887 -10.206 -35.959 1.00 66.44 83 SER A O 1
ATOM 718 N N . ARG A 1 84 ? 22.578 -10.874 -34.257 1.00 63.72 84 ARG A N 1
ATOM 719 C CA . ARG A 1 84 ? 23.395 -12.011 -33.818 1.00 63.72 84 ARG A CA 1
ATOM 720 C C . ARG A 1 84 ? 22.766 -13.363 -34.152 1.00 63.72 84 ARG A C 1
ATOM 722 O O . ARG A 1 84 ? 23.381 -14.380 -33.843 1.00 63.72 84 ARG A O 1
ATOM 729 N N . SER A 1 85 ? 21.571 -13.382 -34.753 1.00 62.53 85 SER A N 1
ATOM 730 C CA . SER A 1 85 ? 20.969 -14.622 -35.243 1.00 62.53 85 SER A CA 1
ATOM 731 C C . SER A 1 85 ? 21.842 -15.150 -36.385 1.00 62.53 85 SER A C 1
ATOM 733 O O . SER A 1 85 ? 21.979 -14.454 -37.393 1.00 62.53 85 SER A O 1
ATOM 735 N N . PRO A 1 86 ? 22.479 -16.325 -36.242 1.00 61.03 86 PRO A N 1
ATOM 736 C CA . PRO A 1 86 ? 23.250 -16.912 -37.325 1.00 61.03 86 PRO A CA 1
ATOM 737 C C . PRO A 1 86 ? 22.277 -17.226 -38.460 1.00 61.03 86 PRO A C 1
ATOM 739 O O . PRO A 1 86 ? 21.221 -17.807 -38.208 1.00 61.03 86 PRO A O 1
ATOM 742 N N . GLY A 1 87 ? 22.604 -16.788 -39.676 1.00 66.62 87 GLY A N 1
ATOM 743 C CA . GLY A 1 87 ? 21.872 -17.204 -40.866 1.00 66.62 87 GLY A CA 1
ATOM 744 C C . GLY A 1 87 ? 21.904 -18.726 -40.989 1.00 66.62 87 GLY A C 1
ATOM 745 O O . GLY A 1 87 ? 22.970 -19.328 -40.837 1.00 66.62 87 GLY A O 1
ATOM 746 N N . GLU A 1 88 ? 20.728 -19.309 -41.212 1.00 46.16 88 GLU A N 1
ATOM 747 C CA . GLU A 1 88 ? 20.587 -20.597 -41.900 1.00 46.16 88 GLU A CA 1
ATOM 748 C C . GLU A 1 88 ? 21.094 -20.484 -43.344 1.00 46.16 88 GLU A C 1
ATOM 750 O O . GLU A 1 88 ? 20.930 -19.393 -43.947 1.00 46.16 88 GLU A O 1
#

Sequence (88 aa):
TYRQEMYANFDDERYRERNKVETAFSVLKRRFGEELKARKYWYQVKEIKIKVILHNLTKAVQTVVIVVVWKEFNRAVFPLTLSRSPGE

Radius of gyration: 23.74 Å; chains: 1; bounding box: 49×34×64 Å

pLDDT: mean 89.26, std 9.93, range [46.16, 98.19]

Foldseek 3Di:
DVVVVCVVPPPPVVVVCVVVVVVLVVVLCVVPNPDQPDPDPVVSVVVVVVSVVVVVVVVVVVVVVVVVVVVVVCVVVVVVVVVPPDDD

Organism: NCBI:txid2200

Secondary structure (DSSP, 8-state):
-HHHHHHHT--HHHHHTHHHHHHHHHHHHHHH-S----SSHHHHHHHHHHHHHHHHHHHHHHHHHHHHHHHHHHHHHHHHHHTTS---